Protein AF-A0A3P8FDY5-F1 (afdb_monomer)

Solvent-accessible surface area (backbone atoms only — not comparable to full-atom values): 5431 Å² total; per-residue (Å²): 128,62,59,84,73,69,36,83,85,48,84,51,70,81,70,50,77,32,58,66,68,57,38,56,52,52,50,51,51,63,76,68,42,94,50,74,88,74,60,84,60,91,88,55,54,62,37,28,54,42,44,49,56,55,46,52,56,69,67,40,98,59,47,89,71,36,77,91,47,42,64,59,54,52,52,59,71,68,55,78,78,78,79,89,122

InterPro domains:
  IPR000198 Rho GTPase-activating protein domain [PF00620] (3-83)
  IPR000198 Rho GTPase-activating protein domain [PS50238] (1-85)
  IPR008936 Rho GTPase activation protein [G3DSA:1.10.555.10] (1-84)
  IPR008936 Rho GTPase activation protein [SSF48350] (3-79)
  IPR046987 Unconventional class IX myosin [PTHR46184] (2-84)

Secondary structure (DSSP, 8-state):
--HHHHSTTSTTTTTSPPPHHHHHHHHHHHHH-SSSTT---TTS-HHHHHHHHHHHHHHSSS-SS-HHHHHHHHHHHH-------

Organism: Heligmosomoides polygyrus (NCBI:txid6339)

Structure (mmCIF, N/CA/C/O backbone):
data_AF-A0A3P8FDY5-F1
#
_entry.id   AF-A0A3P8FDY5-F1
#
loop_
_atom_site.group_PDB
_atom_site.id
_atom_site.type_symbol
_atom_site.label_atom_id
_atom_site.label_alt_id
_atom_site.label_comp_id
_atom_site.label_asym_id
_atom_site.label_entity_id
_atom_site.label_seq_id
_atom_site.pdbx_PDB_ins_code
_atom_site.Cartn_x
_atom_site.Cartn_y
_atom_site.Cartn_z
_atom_site.occupancy
_atom_site.B_iso_or_equiv
_atom_site.auth_seq_id
_atom_site.auth_comp_id
_atom_site.auth_asym_id
_atom_site.auth_atom_id
_atom_site.pdbx_PDB_model_num
ATOM 1 N N . MET A 1 1 ? -3.477 1.433 -14.473 1.00 62.78 1 MET A N 1
ATOM 2 C CA . MET A 1 1 ? -4.447 0.584 -13.740 1.00 62.78 1 MET A CA 1
ATOM 3 C C . MET A 1 1 ? -3.844 -0.819 -13.640 1.00 62.78 1 MET A C 1
ATOM 5 O O . MET A 1 1 ? -3.816 -1.507 -14.647 1.00 62.78 1 MET A O 1
ATOM 9 N N . ASN A 1 2 ? -3.229 -1.191 -12.505 1.00 86.81 2 ASN A N 1
ATOM 10 C CA . ASN A 1 2 ? -2.379 -2.396 -12.409 1.00 86.81 2 ASN A CA 1
ATOM 11 C C . ASN A 1 2 ? -3.066 -3.570 -11.698 1.00 86.81 2 ASN A C 1
ATOM 13 O O . ASN A 1 2 ? -3.302 -4.615 -12.293 1.00 86.81 2 ASN A O 1
ATOM 17 N N . VAL A 1 3 ? -3.400 -3.408 -10.415 1.00 90.81 3 VAL A N 1
ATOM 18 C CA . VAL A 1 3 ? -4.028 -4.489 -9.638 1.00 90.81 3 VAL A CA 1
ATOM 19 C C . VAL A 1 3 ? -5.437 -4.776 -10.164 1.00 90.81 3 VAL A C 1
ATOM 21 O O . VAL A 1 3 ? -5.771 -5.927 -10.407 1.00 90.81 3 VAL A O 1
ATOM 24 N N . GLU A 1 4 ? -6.237 -3.745 -10.421 1.00 91.06 4 GLU A N 1
ATOM 25 C CA . GLU A 1 4 ? -7.641 -3.883 -10.841 1.00 91.06 4 GLU A CA 1
ATOM 26 C C . GLU A 1 4 ? -7.820 -4.640 -12.168 1.00 91.06 4 GLU A C 1
ATOM 28 O O . GLU A 1 4 ? -8.822 -5.321 -12.352 1.00 91.06 4 GLU A O 1
ATOM 33 N N . THR A 1 5 ? -6.840 -4.577 -13.074 1.00 90.56 5 THR A N 1
ATOM 34 C CA . THR A 1 5 ? -6.895 -5.227 -14.395 1.00 90.56 5 THR A CA 1
ATOM 35 C C . THR A 1 5 ? -6.210 -6.593 -14.417 1.00 90.56 5 THR A C 1
ATOM 37 O O . THR A 1 5 ? -6.636 -7.478 -15.154 1.00 90.56 5 THR A O 1
ATOM 40 N N . ARG A 1 6 ? -5.158 -6.792 -13.610 1.00 92.62 6 ARG A N 1
ATOM 41 C CA . ARG A 1 6 ? -4.303 -7.996 -13.658 1.00 92.62 6 ARG A CA 1
ATOM 42 C C . ARG A 1 6 ? -4.583 -8.997 -12.537 1.00 92.62 6 ARG A C 1
ATOM 44 O O . ARG A 1 6 ? -4.158 -10.144 -12.633 1.00 92.62 6 ARG A O 1
ATOM 51 N N . ALA A 1 7 ? -5.257 -8.585 -11.461 1.00 90.88 7 ALA A N 1
ATOM 52 C CA . ALA A 1 7 ? -5.384 -9.394 -10.247 1.00 90.88 7 ALA A CA 1
ATOM 53 C C . ALA A 1 7 ? -6.684 -10.206 -10.143 1.00 90.88 7 ALA A C 1
ATOM 55 O O . ALA A 1 7 ? -6.752 -11.089 -9.296 1.00 90.88 7 ALA A O 1
ATOM 56 N N . LEU A 1 8 ? -7.696 -9.948 -10.980 1.00 88.81 8 LEU A N 1
ATOM 57 C CA . LEU A 1 8 ? -9.043 -10.538 -10.855 1.00 88.81 8 LEU A CA 1
ATOM 58 C C . LEU A 1 8 ? -9.058 -12.074 -10.731 1.00 88.81 8 LEU A C 1
ATOM 60 O O . LEU A 1 8 ? -9.874 -12.616 -9.992 1.00 88.81 8 LEU A O 1
ATOM 64 N N . PHE A 1 9 ? -8.137 -12.766 -11.409 1.00 90.94 9 PHE A N 1
ATOM 65 C CA . PHE A 1 9 ? -8.031 -14.233 -11.402 1.00 90.94 9 PHE A CA 1
ATOM 66 C C . PHE A 1 9 ? -6.798 -14.758 -10.653 1.00 90.94 9 PHE A C 1
ATOM 68 O O . PHE A 1 9 ? -6.499 -15.951 -10.698 1.00 90.94 9 PHE A O 1
ATOM 75 N N . VAL A 1 10 ? -6.057 -13.881 -9.974 1.00 95.00 10 VAL A N 1
ATOM 76 C CA . VAL A 1 10 ? -4.891 -14.277 -9.182 1.00 95.00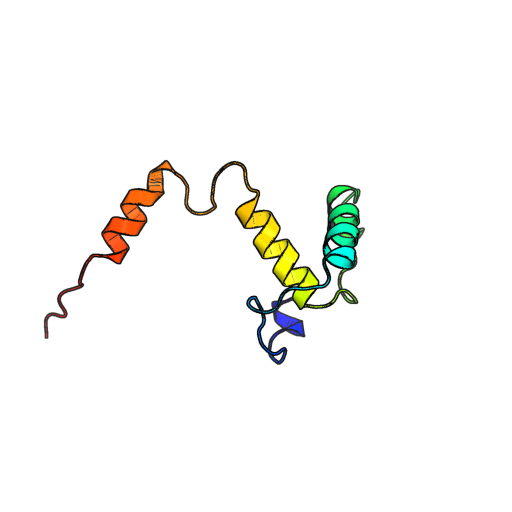 10 VAL A CA 1
ATOM 77 C C . VAL A 1 10 ? -5.373 -14.793 -7.827 1.00 95.00 10 VAL A C 1
ATOM 79 O O . VAL A 1 10 ? -6.154 -14.157 -7.124 1.00 95.00 10 VAL A O 1
ATOM 82 N N . GLU A 1 11 ? -4.905 -15.969 -7.427 1.00 96.25 11 GLU A N 1
ATOM 83 C CA . GLU A 1 11 ? -5.320 -16.575 -6.166 1.00 96.25 11 GLU A CA 1
ATOM 84 C C . GLU A 1 11 ? -4.707 -15.840 -4.962 1.00 96.25 11 GLU A C 1
ATOM 86 O O . GLU A 1 11 ? -3.493 -15.655 -4.867 1.00 96.25 11 GLU A O 1
ATOM 91 N N . GLY A 1 12 ? -5.534 -15.474 -3.981 1.00 96.25 12 GLY A N 1
ATOM 92 C CA . GLY A 1 12 ? -5.051 -14.898 -2.725 1.00 96.25 12 GLY A CA 1
ATOM 93 C C . GLY A 1 12 ? -4.477 -13.487 -2.869 1.00 96.25 12 GLY A C 1
ATOM 94 O O . GLY A 1 12 ? -3.539 -13.131 -2.154 1.00 96.25 12 GLY A O 1
ATOM 95 N N . VAL A 1 13 ? -5.017 -12.674 -3.777 1.00 96.19 13 VAL A N 1
ATOM 96 C CA . VAL A 1 13 ? -4.710 -11.236 -3.883 1.00 96.19 13 VAL A CA 1
ATOM 97 C C . VAL A 1 13 ? -4.924 -10.555 -2.530 1.00 96.19 13 VAL A C 1
ATOM 99 O O . VAL A 1 13 ? -5.835 -10.903 -1.785 1.00 96.19 13 VAL A O 1
ATOM 102 N N . TYR A 1 14 ? -4.015 -9.648 -2.165 1.00 96.38 14 TYR A N 1
ATOM 103 C CA . TYR A 1 14 ? -3.889 -9.038 -0.831 1.00 96.38 14 TYR A CA 1
ATOM 104 C C . TYR A 1 14 ? -3.610 -9.996 0.348 1.00 96.38 14 TYR A C 1
ATOM 106 O O . TYR A 1 14 ? -3.104 -9.525 1.370 1.00 96.38 14 TYR A O 1
ATOM 114 N N . ARG A 1 15 ? -3.802 -11.317 0.212 1.00 97.12 15 ARG A N 1
ATOM 115 C CA . ARG A 1 15 ? -3.481 -12.332 1.235 1.00 97.12 15 ARG A CA 1
ATOM 116 C C . ARG A 1 15 ? -2.060 -12.890 1.104 1.00 97.12 15 ARG A C 1
ATOM 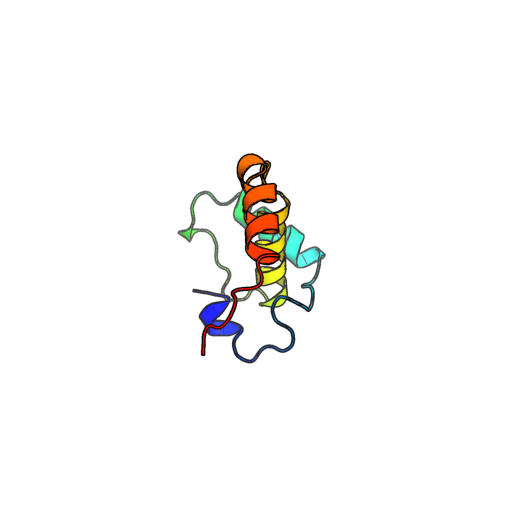118 O O . ARG A 1 15 ? -1.317 -12.872 2.081 1.00 97.12 15 ARG A O 1
ATOM 125 N N . LYS A 1 16 ? -1.675 -13.388 -0.075 1.00 97.25 16 LYS A N 1
ATOM 126 C CA . LYS A 1 16 ? -0.326 -13.913 -0.353 1.00 97.25 16 LYS A CA 1
ATOM 127 C C . LYS A 1 16 ? 0.664 -12.752 -0.498 1.00 97.25 16 LYS A C 1
ATOM 129 O O . LYS A 1 16 ? 0.347 -11.725 -1.102 1.00 97.25 16 LYS A O 1
ATOM 134 N N . SER A 1 17 ? 1.857 -12.918 0.067 1.00 95.31 17 SER A N 1
ATOM 135 C CA . SER A 1 17 ? 2.925 -11.913 0.026 1.00 95.31 17 SER A CA 1
ATOM 136 C C . SER A 1 17 ? 3.781 -12.057 -1.231 1.00 95.31 17 SER A C 1
ATOM 138 O O . SER A 1 17 ? 4.153 -13.167 -1.603 1.00 95.31 17 SER A O 1
ATOM 140 N N . GLY A 1 18 ? 4.134 -10.933 -1.859 1.00 95.06 18 GLY A N 1
ATOM 141 C CA . GLY A 1 18 ? 5.151 -10.897 -2.914 1.00 95.06 18 GLY A CA 1
ATOM 142 C C . GLY A 1 18 ? 6.579 -11.114 -2.398 1.00 95.06 18 GLY A C 1
ATOM 143 O O . GLY A 1 18 ? 6.850 -10.994 -1.202 1.00 95.06 18 GLY A O 1
ATOM 144 N N . SER A 1 19 ? 7.506 -11.391 -3.320 1.00 97.25 19 SER A N 1
ATOM 145 C CA . SER A 1 19 ? 8.937 -11.537 -3.021 1.00 97.25 19 SER A CA 1
ATOM 146 C C . SER A 1 19 ? 9.500 -10.289 -2.341 1.00 97.25 19 SER A C 1
ATOM 148 O O . SER A 1 19 ? 9.464 -9.195 -2.903 1.00 97.25 19 SER A O 1
ATOM 150 N N . LEU A 1 20 ? 10.083 -10.452 -1.150 1.00 96.81 20 LEU A N 1
ATOM 151 C CA . LEU A 1 20 ? 10.628 -9.339 -0.371 1.00 96.81 20 LEU A CA 1
ATOM 152 C C . LEU A 1 20 ? 11.758 -8.599 -1.109 1.00 96.81 20 LEU A C 1
ATOM 154 O O . LEU A 1 20 ? 11.868 -7.377 -1.013 1.00 96.81 20 LEU A O 1
ATOM 158 N N . ALA A 1 21 ? 12.587 -9.324 -1.867 1.00 98.00 21 ALA A N 1
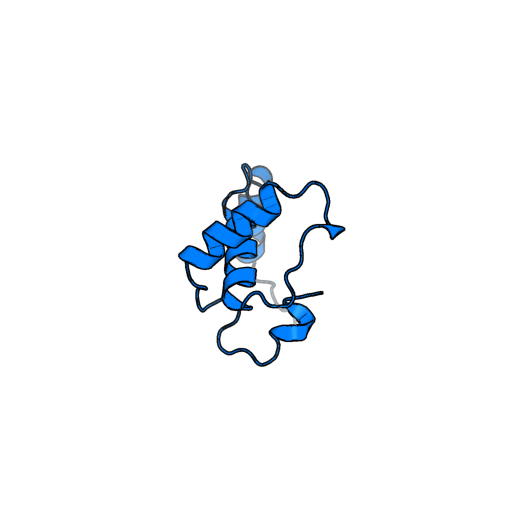ATOM 159 C CA . ALA A 1 21 ? 13.650 -8.721 -2.668 1.00 98.00 21 ALA A CA 1
ATOM 160 C C . ALA A 1 21 ? 13.075 -7.811 -3.764 1.00 98.00 21 ALA A C 1
ATOM 162 O O . ALA A 1 21 ? 13.520 -6.673 -3.909 1.00 98.00 21 ALA A O 1
ATOM 163 N N . GLN A 1 22 ? 12.040 -8.278 -4.472 1.00 97.62 22 GLN A N 1
ATOM 164 C CA . GLN A 1 22 ? 11.360 -7.476 -5.490 1.00 97.62 22 GLN A CA 1
ATOM 165 C C . GLN A 1 22 ? 10.610 -6.296 -4.869 1.00 97.62 22 GLN A C 1
ATOM 167 O O . GLN A 1 22 ? 10.714 -5.192 -5.386 1.00 97.62 22 GLN A O 1
ATOM 172 N N . VAL A 1 23 ? 9.931 -6.484 -3.732 1.00 98.12 23 VAL A N 1
ATOM 173 C CA . VAL A 1 23 ? 9.261 -5.392 -3.002 1.00 98.12 23 VAL A CA 1
ATOM 174 C C . VAL A 1 23 ? 10.241 -4.263 -2.684 1.00 98.12 23 VAL A C 1
ATOM 176 O O . VAL A 1 23 ? 9.952 -3.111 -2.991 1.00 98.12 23 VAL A O 1
ATOM 179 N N . ARG A 1 24 ? 11.425 -4.572 -2.137 1.00 97.81 24 ARG A N 1
ATOM 180 C CA . ARG A 1 24 ? 12.448 -3.550 -1.852 1.00 97.81 24 ARG A CA 1
ATOM 181 C C . ARG A 1 24 ? 12.965 -2.871 -3.119 1.00 97.81 24 ARG A C 1
ATOM 183 O O . ARG A 1 24 ? 13.137 -1.657 -3.127 1.00 97.81 24 ARG A O 1
ATOM 190 N N . SER A 1 25 ? 13.203 -3.646 -4.176 1.00 97.50 25 SER A N 1
ATOM 191 C CA . SER A 1 25 ? 13.688 -3.114 -5.451 1.00 97.50 25 SER A CA 1
ATOM 192 C C . SER A 1 25 ? 12.687 -2.144 -6.078 1.00 97.50 25 SER A C 1
ATOM 194 O O . SER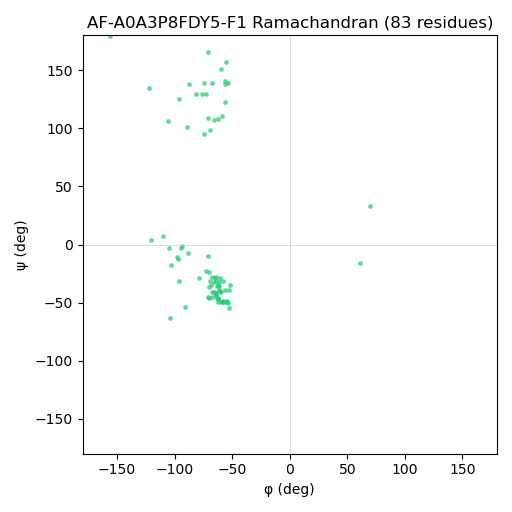 A 1 25 ? 13.057 -1.033 -6.441 1.00 97.50 25 SER A O 1
ATOM 196 N N . ILE A 1 26 ? 11.415 -2.540 -6.175 1.00 97.31 26 ILE A N 1
ATOM 197 C CA . ILE A 1 26 ? 10.363 -1.721 -6.789 1.00 97.31 26 ILE A CA 1
ATOM 198 C C . ILE A 1 26 ? 10.020 -0.512 -5.918 1.00 97.31 26 ILE A C 1
ATOM 200 O O . ILE A 1 26 ? 9.830 0.573 -6.455 1.00 97.31 26 ILE A O 1
ATOM 204 N N . ARG A 1 27 ? 10.026 -0.650 -4.584 1.00 97.19 27 ARG A N 1
ATOM 205 C CA . ARG A 1 27 ? 9.911 0.501 -3.678 1.00 97.19 27 ARG A CA 1
ATOM 206 C C . ARG A 1 27 ? 10.961 1.563 -3.998 1.00 97.19 27 ARG A C 1
ATOM 208 O O . ARG A 1 27 ? 10.605 2.717 -4.182 1.00 97.19 27 ARG A O 1
ATOM 215 N N . ARG A 1 28 ? 12.232 1.164 -4.116 1.00 96.75 28 ARG A N 1
ATOM 216 C CA . ARG A 1 28 ? 13.318 2.099 -4.430 1.00 96.75 28 ARG A CA 1
ATOM 217 C C . ARG A 1 28 ? 13.101 2.793 -5.772 1.00 96.75 28 ARG A C 1
ATOM 219 O O . ARG A 1 28 ? 13.352 3.987 -5.868 1.00 96.75 28 ARG A O 1
ATOM 226 N N . VAL A 1 29 ? 12.641 2.064 -6.791 1.00 95.94 29 VAL A N 1
ATOM 227 C CA . VAL A 1 29 ? 12.295 2.659 -8.094 1.00 95.94 29 VAL A CA 1
ATOM 228 C C . VAL A 1 29 ? 11.228 3.738 -7.920 1.00 95.94 29 VAL A C 1
ATOM 230 O O . VAL A 1 29 ? 11.430 4.847 -8.390 1.00 95.94 29 VAL A O 1
ATOM 233 N N . ILE A 1 30 ? 10.148 3.449 -7.190 1.00 95.62 30 ILE A N 1
ATOM 234 C CA . ILE A 1 30 ? 9.062 4.409 -6.940 1.00 95.62 30 ILE A CA 1
ATOM 235 C C . ILE A 1 30 ? 9.564 5.639 -6.166 1.00 95.62 30 ILE A C 1
ATOM 237 O O . ILE A 1 30 ? 9.275 6.762 -6.553 1.00 95.62 30 ILE A O 1
ATOM 241 N N . GLU A 1 31 ? 10.328 5.441 -5.090 1.00 95.25 31 GLU A N 1
ATOM 242 C CA . GLU A 1 31 ? 10.795 6.526 -4.209 1.00 95.25 31 GLU A CA 1
ATOM 243 C C . GLU A 1 31 ? 11.848 7.437 -4.855 1.00 95.25 31 GLU A C 1
ATOM 245 O O . GLU A 1 31 ? 12.030 8.570 -4.418 1.00 95.25 31 GLU A O 1
ATOM 250 N N . THR A 1 32 ? 12.569 6.941 -5.864 1.00 96.31 32 THR A N 1
ATOM 251 C CA . THR A 1 32 ? 13.635 7.690 -6.554 1.00 96.31 32 THR A CA 1
ATOM 252 C C . THR A 1 32 ? 13.228 8.200 -7.933 1.00 96.31 32 THR A C 1
ATOM 254 O O . THR A 1 32 ? 14.027 8.871 -8.588 1.00 96.31 32 THR A O 1
ATOM 257 N N . ALA A 1 33 ? 12.015 7.884 -8.390 1.00 95.69 33 ALA A N 1
ATOM 258 C CA . ALA A 1 33 ? 11.540 8.307 -9.695 1.00 95.69 33 ALA A CA 1
ATOM 259 C C . ALA A 1 33 ? 11.337 9.834 -9.747 1.00 95.69 33 ALA A C 1
ATOM 261 O O . ALA A 1 33 ? 10.832 10.416 -8.786 1.00 95.69 33 ALA A O 1
ATOM 262 N N . PRO A 1 34 ? 11.714 10.492 -10.860 1.00 93.88 34 PRO A N 1
ATOM 263 C CA . PRO A 1 34 ? 11.537 11.935 -11.022 1.00 93.88 34 PRO A CA 1
ATOM 264 C C . PRO A 1 34 ? 10.060 12.341 -11.149 1.00 93.88 34 PRO A C 1
ATOM 266 O O . PRO A 1 34 ? 9.686 13.428 -10.716 1.00 93.88 34 PRO A O 1
ATOM 269 N N . ASP A 1 35 ? 9.228 11.470 -11.720 1.00 94.06 35 ASP A N 1
ATOM 270 C CA . ASP A 1 35 ? 7.790 11.651 -11.894 1.00 94.06 35 ASP A CA 1
ATOM 271 C C . ASP A 1 35 ? 7.082 10.287 -12.014 1.00 94.06 35 ASP A C 1
ATOM 273 O O . ASP A 1 35 ? 7.703 9.224 -11.938 1.00 94.06 35 ASP A O 1
ATOM 277 N N . PHE A 1 36 ? 5.757 10.324 -12.163 1.00 87.31 36 PHE A N 1
ATOM 278 C CA . PHE A 1 36 ? 4.922 9.129 -12.273 1.00 87.31 36 PHE A CA 1
ATOM 279 C C . PHE A 1 36 ? 5.144 8.356 -13.582 1.00 87.31 36 PHE A C 1
ATOM 281 O O . PHE A 1 36 ? 5.105 7.125 -13.572 1.00 87.31 36 PHE A O 1
ATOM 288 N N . ASP A 1 37 ? 5.406 9.053 -14.689 1.00 90.00 37 ASP A N 1
ATOM 289 C CA . ASP A 1 37 ? 5.552 8.448 -16.017 1.00 90.00 37 ASP A CA 1
ATOM 290 C C . ASP A 1 37 ? 6.877 7.675 -16.147 1.00 90.00 37 ASP A C 1
ATOM 292 O O . ASP A 1 37 ? 6.985 6.731 -16.934 1.00 90.00 37 ASP A O 1
ATOM 296 N N . ALA A 1 38 ? 7.870 8.006 -15.317 1.00 90.38 38 ALA A N 1
ATOM 297 C CA . ALA A 1 38 ? 9.129 7.277 -15.203 1.00 90.38 38 ALA A CA 1
ATOM 298 C C . ALA A 1 38 ? 9.000 5.888 -14.534 1.00 90.38 38 ALA A C 1
ATOM 300 O O . ALA A 1 38 ? 9.962 5.111 -14.541 1.00 90.38 38 ALA A O 1
ATOM 301 N N . VAL A 1 39 ? 7.843 5.547 -13.953 1.00 92.75 39 VAL A N 1
ATOM 302 C CA . VAL A 1 39 ? 7.624 4.284 -13.232 1.00 92.75 39 VAL A CA 1
ATOM 303 C C . VAL A 1 39 ? 6.773 3.318 -14.061 1.00 92.75 39 VAL A C 1
ATOM 305 O O . VAL A 1 39 ? 5.552 3.430 -14.128 1.00 92.75 39 VAL A O 1
ATOM 308 N N . CYS A 1 40 ? 7.406 2.280 -14.616 1.00 90.75 40 CYS A N 1
ATOM 309 C CA . CYS A 1 40 ? 6.704 1.175 -15.277 1.00 90.75 40 CYS A CA 1
ATOM 310 C C . CYS A 1 40 ? 6.498 -0.014 -14.321 1.00 90.75 40 CYS A C 1
ATOM 312 O O . CYS A 1 40 ? 7.456 -0.538 -13.747 1.00 90.75 40 CYS A O 1
ATOM 314 N N . LEU A 1 41 ? 5.245 -0.459 -14.158 1.00 93.06 41 LEU A N 1
ATOM 315 C CA . LEU A 1 41 ? 4.859 -1.554 -13.247 1.00 93.06 41 LEU A CA 1
ATOM 316 C C . LEU A 1 41 ? 4.185 -2.743 -13.953 1.00 93.06 41 LEU A C 1
ATOM 318 O O . LEU A 1 41 ? 3.767 -3.699 -13.287 1.00 93.06 41 LEU A O 1
ATOM 322 N N . ASP A 1 42 ? 4.087 -2.708 -15.281 1.00 90.81 42 ASP A N 1
ATOM 323 C CA . ASP A 1 42 ? 3.297 -3.663 -16.070 1.00 90.81 42 ASP A CA 1
ATOM 324 C C . ASP A 1 42 ? 3.823 -5.102 -15.957 1.00 90.81 42 ASP A C 1
ATOM 326 O O . ASP A 1 42 ? 3.037 -6.048 -15.893 1.00 90.81 42 ASP A O 1
ATOM 330 N N . ASP A 1 43 ? 5.134 -5.270 -15.772 1.00 91.00 43 ASP A N 1
ATOM 331 C CA . ASP A 1 43 ? 5.776 -6.580 -15.579 1.00 91.00 43 ASP A CA 1
ATOM 332 C C . ASP A 1 43 ? 5.962 -6.963 -14.101 1.00 91.00 43 ASP A C 1
ATOM 334 O O . ASP A 1 43 ? 6.403 -8.067 -13.766 1.00 91.00 43 ASP A O 1
ATOM 338 N N . VAL A 1 44 ? 5.601 -6.078 -13.168 1.00 95.31 44 VAL A N 1
ATOM 339 C CA . VAL A 1 44 ? 5.756 -6.345 -11.734 1.00 95.31 44 VAL A CA 1
ATOM 340 C C . VAL A 1 44 ? 4.669 -7.303 -11.267 1.00 95.31 44 VAL A C 1
ATOM 342 O O . VAL A 1 44 ? 3.485 -7.066 -11.490 1.00 95.31 44 VAL A O 1
ATOM 345 N N . GLN A 1 45 ? 5.048 -8.375 -10.571 1.00 95.56 45 GLN A N 1
ATOM 346 C CA . GLN A 1 45 ? 4.096 -9.363 -10.060 1.00 95.56 45 GLN A CA 1
ATOM 347 C C . GLN A 1 45 ? 3.022 -8.730 -9.158 1.00 95.56 45 GLN A C 1
ATOM 349 O O . GLN A 1 45 ? 3.319 -7.943 -8.258 1.00 95.56 45 GLN A O 1
ATOM 354 N N . VAL A 1 46 ? 1.767 -9.156 -9.321 1.00 96.38 46 VAL A N 1
ATOM 355 C CA . VAL A 1 46 ? 0.610 -8.620 -8.577 1.00 96.38 46 VAL A CA 1
ATOM 356 C C . VAL A 1 46 ? 0.780 -8.722 -7.055 1.00 96.38 46 VAL A C 1
ATOM 358 O O . VAL A 1 46 ? 0.432 -7.795 -6.321 1.00 96.38 46 VAL A O 1
ATOM 361 N N . HIS A 1 47 ? 1.357 -9.814 -6.546 1.00 97.94 47 HIS A N 1
ATOM 362 C CA . HIS A 1 47 ? 1.612 -9.953 -5.109 1.00 97.94 47 HIS A CA 1
ATOM 363 C C . HIS A 1 47 ? 2.675 -8.972 -4.592 1.00 97.94 47 HIS A C 1
ATOM 365 O O . HIS A 1 47 ? 2.616 -8.567 -3.435 1.00 97.94 47 HIS A O 1
ATOM 371 N N . VAL A 1 48 ? 3.619 -8.537 -5.433 1.00 97.94 48 VAL A N 1
ATOM 372 C CA . VAL A 1 48 ? 4.581 -7.477 -5.082 1.00 97.94 48 VAL A CA 1
ATOM 373 C C . VAL A 1 48 ? 3.863 -6.131 -5.002 1.00 97.94 48 VAL A C 1
ATOM 375 O O . VAL A 1 48 ? 4.011 -5.429 -4.002 1.00 97.94 48 VAL A O 1
ATOM 378 N N . LEU A 1 49 ? 3.019 -5.813 -5.989 1.00 96.94 49 LEU A N 1
ATOM 379 C CA . LEU A 1 49 ? 2.229 -4.576 -6.009 1.00 96.94 49 LEU A CA 1
ATOM 380 C C . LEU A 1 49 ? 1.289 -4.470 -4.804 1.00 96.94 49 LEU A C 1
ATOM 382 O O . LEU A 1 49 ? 1.294 -3.470 -4.092 1.00 96.94 49 LEU A O 1
ATOM 386 N N . THR A 1 50 ? 0.525 -5.523 -4.516 1.00 97.38 50 THR A N 1
ATOM 387 C CA . THR A 1 50 ? -0.383 -5.535 -3.357 1.00 97.38 50 THR A CA 1
ATOM 388 C C . THR A 1 50 ? 0.364 -5.495 -2.024 1.00 97.38 50 THR A C 1
ATOM 390 O O . THR A 1 50 ? -0.123 -4.881 -1.074 1.00 97.38 50 THR A O 1
ATOM 393 N N . THR A 1 51 ? 1.561 -6.086 -1.925 1.00 98.12 51 THR A N 1
ATOM 394 C CA . THR A 1 51 ? 2.426 -5.902 -0.749 1.00 98.12 51 THR A CA 1
ATOM 395 C C . THR A 1 51 ? 2.872 -4.448 -0.599 1.00 98.12 51 THR A C 1
ATOM 397 O O . THR A 1 51 ? 2.825 -3.938 0.519 1.00 98.12 51 THR A O 1
ATOM 400 N N . LEU A 1 52 ? 3.260 -3.770 -1.685 1.00 97.56 52 LEU A N 1
ATOM 401 C CA . LEU A 1 52 ? 3.659 -2.358 -1.651 1.00 97.56 52 LEU A CA 1
ATOM 402 C C . LEU A 1 52 ? 2.515 -1.447 -1.202 1.00 97.56 52 LEU A C 1
ATOM 404 O O . LEU A 1 52 ? 2.725 -0.641 -0.301 1.00 97.56 52 LEU A O 1
ATOM 408 N N . VAL A 1 53 ? 1.304 -1.635 -1.738 1.00 96.75 53 VAL A N 1
ATOM 409 C CA . VAL A 1 53 ? 0.108 -0.872 -1.326 1.00 96.75 53 VAL A CA 1
ATOM 410 C C . VAL A 1 53 ? -0.156 -1.038 0.172 1.00 96.75 53 VAL A C 1
ATOM 412 O O . VAL A 1 53 ? -0.294 -0.056 0.899 1.00 96.75 53 VAL A O 1
ATOM 415 N N . LYS A 1 54 ? -0.156 -2.282 0.670 1.00 97.50 54 LYS A N 1
ATOM 416 C CA . LYS A 1 54 ? -0.334 -2.556 2.105 1.00 97.50 54 LYS A CA 1
ATOM 417 C C . LYS A 1 54 ? 0.784 -1.962 2.960 1.00 97.50 54 LYS A C 1
ATOM 419 O O . LYS A 1 54 ? 0.552 -1.623 4.115 1.00 97.50 54 LYS A O 1
ATOM 424 N N . ALA A 1 55 ? 2.012 -1.941 2.448 1.00 97.25 55 ALA A N 1
ATOM 425 C CA . ALA A 1 55 ? 3.153 -1.398 3.168 1.00 97.25 55 ALA A CA 1
ATOM 426 C C . ALA A 1 55 ? 3.068 0.124 3.274 1.00 97.25 55 ALA A C 1
ATOM 428 O O . ALA A 1 55 ? 3.198 0.633 4.377 1.00 97.25 55 ALA A O 1
ATOM 429 N N . PHE A 1 56 ? 2.734 0.809 2.177 1.00 97.00 56 PHE A N 1
ATOM 430 C CA . PHE A 1 56 ? 2.496 2.250 2.162 1.00 97.00 56 PHE A CA 1
ATOM 431 C C . PHE A 1 56 ? 1.472 2.661 3.226 1.00 97.00 56 PHE A C 1
ATOM 433 O O . PHE A 1 56 ? 1.804 3.442 4.106 1.00 97.00 56 PHE A O 1
ATOM 440 N N . LEU A 1 57 ? 0.279 2.052 3.221 1.00 98.00 57 LEU A N 1
ATOM 441 C CA . LEU A 1 57 ? -0.784 2.385 4.182 1.00 98.00 57 LEU A CA 1
ATOM 442 C C . LEU A 1 57 ? -0.394 2.130 5.646 1.00 98.00 57 LEU A C 1
ATOM 444 O O . LEU A 1 57 ? -0.857 2.831 6.538 1.00 98.00 57 LEU A O 1
ATOM 448 N N . ARG A 1 58 ? 0.439 1.114 5.906 1.00 97.25 58 ARG A N 1
ATOM 449 C CA . ARG A 1 58 ? 0.901 0.773 7.261 1.00 97.25 58 ARG A CA 1
ATOM 450 C C . ARG A 1 58 ? 2.025 1.687 7.748 1.00 97.25 58 ARG A C 1
ATOM 452 O O . ARG A 1 58 ? 2.197 1.835 8.950 1.00 97.25 58 ARG A O 1
ATOM 459 N N . GLU A 1 59 ? 2.820 2.219 6.829 1.00 96.88 59 GLU A N 1
ATOM 460 C CA . GLU A 1 59 ? 4.003 3.033 7.127 1.00 96.88 59 GLU A CA 1
ATOM 461 C C . GLU A 1 59 ? 3.703 4.535 7.148 1.00 96.88 59 GLU A C 1
ATOM 463 O O . GLU A 1 59 ? 4.598 5.329 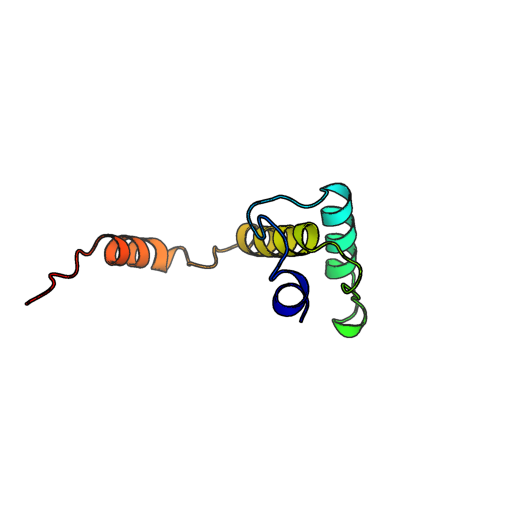7.430 1.00 96.88 59 GLU A O 1
ATOM 468 N N . MET A 1 60 ? 2.458 4.935 6.873 1.00 97.56 60 MET A N 1
ATOM 469 C CA . MET A 1 60 ? 2.027 6.317 7.048 1.00 97.56 60 MET A CA 1
ATOM 470 C C . MET A 1 60 ? 2.273 6.779 8.500 1.00 97.56 60 MET A C 1
ATOM 472 O O . MET A 1 60 ? 2.023 6.006 9.427 1.00 97.56 60 MET A O 1
ATOM 476 N N . PRO A 1 61 ? 2.726 8.032 8.722 1.00 97.38 61 PRO A N 1
ATOM 477 C CA . PRO A 1 61 ? 2.923 8.577 10.071 1.00 97.38 61 PRO A CA 1
ATOM 478 C C . PRO A 1 61 ? 1.643 8.570 10.914 1.00 97.38 61 PRO A C 1
ATOM 480 O O . PRO A 1 61 ? 1.691 8.422 12.132 1.00 97.38 61 PRO A O 1
ATOM 483 N N . GLU A 1 62 ? 0.506 8.716 10.238 1.00 96.69 62 GLU A N 1
ATOM 484 C CA . GLU A 1 62 ? -0.832 8.588 10.790 1.00 96.69 62 GLU A CA 1
ATOM 485 C C . GLU A 1 62 ? -1.589 7.497 10.013 1.00 96.69 62 GLU A C 1
ATOM 487 O O . GLU A 1 62 ? -1.516 7.477 8.780 1.00 96.69 62 GLU A O 1
ATOM 492 N N . PRO A 1 63 ? -2.296 6.573 10.685 1.00 97.06 63 PRO A N 1
ATOM 493 C CA . PRO A 1 63 ? -3.086 5.551 10.013 1.00 97.06 63 PRO A CA 1
ATOM 494 C C . PRO A 1 63 ? -4.171 6.165 9.123 1.00 97.06 63 PRO A C 1
ATOM 496 O O . PRO A 1 63 ? -4.721 7.221 9.418 1.00 97.06 63 PRO A O 1
ATOM 499 N N . LEU A 1 64 ? -4.535 5.447 8.054 1.00 96.38 64 LEU A N 1
ATOM 500 C CA . LEU A 1 64 ? -5.604 5.864 7.137 1.00 96.38 64 LEU A CA 1
ATOM 501 C C . LEU A 1 64 ? -6.922 6.176 7.870 1.00 96.38 64 LEU A C 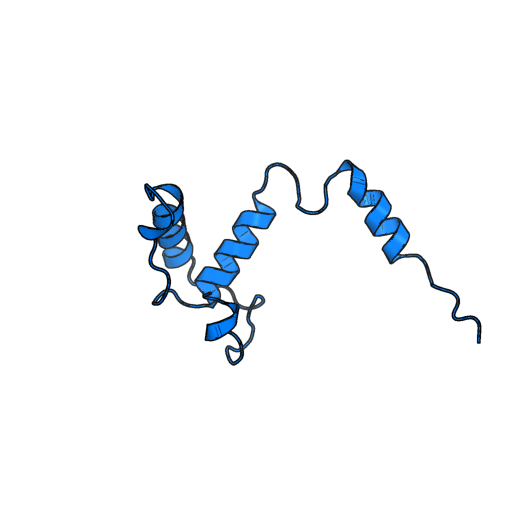1
ATOM 503 O O . LEU A 1 64 ? -7.622 7.121 7.517 1.00 96.38 64 LEU A O 1
ATOM 507 N N . ILE A 1 65 ? -7.251 5.371 8.884 1.00 95.75 65 ILE A N 1
ATOM 508 C CA . ILE A 1 65 ? -8.253 5.724 9.891 1.00 95.75 65 ILE A CA 1
ATOM 509 C C . ILE A 1 65 ? -7.495 6.457 10.990 1.00 95.75 65 ILE A C 1
ATOM 511 O O . ILE A 1 65 ? -6.808 5.808 11.775 1.00 95.75 65 ILE A O 1
ATOM 515 N N . THR A 1 66 ? -7.595 7.784 10.992 1.00 96.44 66 THR A N 1
ATOM 516 C CA . THR A 1 66 ? -6.836 8.677 11.875 1.00 96.44 66 THR A CA 1
ATOM 517 C C . THR A 1 66 ? -7.019 8.338 13.350 1.00 96.44 66 THR A C 1
ATOM 519 O O . THR A 1 66 ? -8.031 7.754 13.754 1.00 96.44 66 THR A O 1
ATOM 522 N N . PHE A 1 67 ? -6.055 8.740 14.181 1.00 96.25 67 PHE A N 1
ATOM 523 C CA . PHE A 1 67 ? -6.116 8.469 15.621 1.00 96.25 67 PHE A CA 1
ATOM 524 C C . PHE A 1 67 ? -7.350 9.106 16.272 1.00 96.25 67 PHE A C 1
ATOM 526 O O . PHE A 1 67 ? -8.029 8.454 17.062 1.00 96.25 67 PHE A O 1
ATOM 533 N N . ASP A 1 68 ? -7.692 10.330 15.863 1.00 97.19 68 ASP A N 1
ATOM 534 C CA . ASP A 1 68 ? -8.844 11.076 16.383 1.00 97.19 68 ASP A CA 1
ATOM 535 C C . ASP A 1 68 ? -10.190 10.402 16.075 1.00 97.19 68 ASP A C 1
ATOM 537 O O . ASP A 1 68 ? -11.163 10.567 16.812 1.00 97.19 68 ASP A O 1
ATOM 541 N N . LEU A 1 69 ? -10.267 9.642 14.977 1.00 96.25 69 LEU A N 1
ATOM 542 C CA . LEU A 1 69 ? -11.497 8.978 14.545 1.00 96.25 69 LEU A CA 1
ATOM 543 C C . LEU A 1 69 ? -11.571 7.509 14.959 1.00 96.25 69 LEU A C 1
ATOM 545 O O . LEU A 1 69 ? -12.639 6.909 14.836 1.00 96.25 69 LEU A O 1
ATOM 549 N N . TYR A 1 70 ? -10.480 6.923 15.449 1.00 94.56 70 TYR A N 1
ATOM 550 C CA . TYR A 1 70 ? -10.391 5.486 15.695 1.00 94.56 70 TYR A CA 1
ATOM 551 C C . TYR A 1 70 ? -11.504 4.968 16.622 1.00 94.56 70 TYR A C 1
ATOM 553 O O . TYR A 1 70 ? -12.233 4.041 16.259 1.00 94.56 70 TYR A O 1
ATOM 561 N N . GLU A 1 71 ? -11.719 5.631 17.762 1.00 94.69 71 GLU A N 1
ATOM 562 C CA . GLU A 1 71 ? -12.786 5.275 18.709 1.00 94.69 71 GLU A CA 1
ATOM 563 C C . GLU A 1 71 ? -14.184 5.442 18.103 1.00 94.69 71 GLU A C 1
ATOM 565 O O . GLU A 1 71 ? -15.077 4.629 18.344 1.00 94.69 71 GLU A O 1
ATOM 570 N N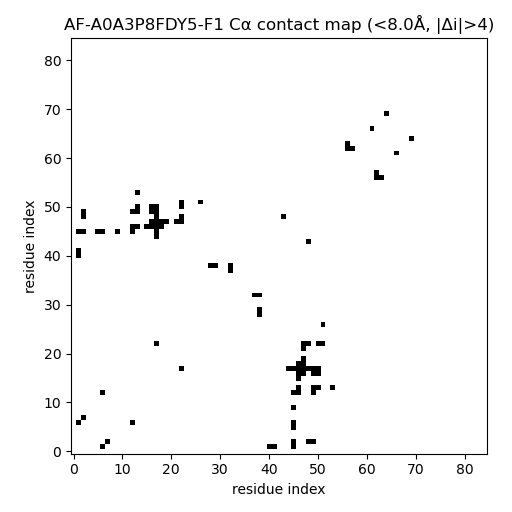 . ASN A 1 72 ? -14.383 6.451 17.252 1.00 95.31 72 ASN A N 1
ATOM 571 C CA . ASN A 1 72 ? -15.659 6.648 16.564 1.00 95.31 72 ASN A CA 1
ATOM 572 C C . ASN A 1 72 ? -15.962 5.471 15.627 1.00 95.31 72 ASN A C 1
ATOM 574 O O . ASN A 1 72 ? -17.085 4.965 15.620 1.00 95.31 72 ASN A O 1
ATOM 578 N N . PHE A 1 73 ? -14.962 4.992 14.879 1.00 94.38 73 PHE A N 1
ATOM 579 C CA . PHE A 1 73 ? -15.115 3.825 14.008 1.00 94.38 73 PHE A CA 1
ATOM 580 C C . PHE A 1 73 ? -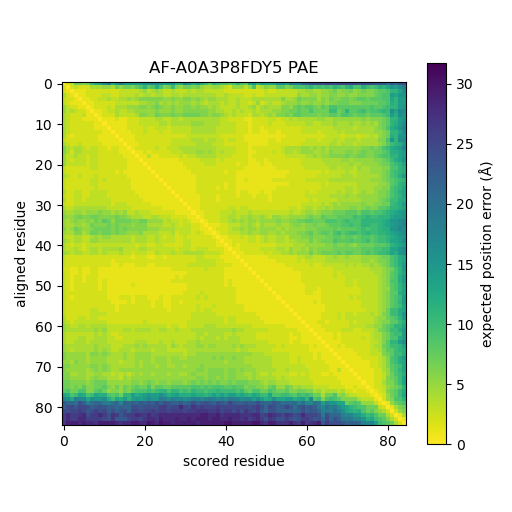15.378 2.535 14.798 1.00 94.38 73 PHE A C 1
ATOM 582 O O . PHE A 1 73 ? -16.242 1.752 14.394 1.00 94.38 73 PHE A O 1
ATOM 589 N N . LEU A 1 74 ? -14.702 2.322 15.934 1.00 92.81 74 LEU A N 1
ATOM 590 C CA . LEU A 1 74 ? -14.964 1.166 16.800 1.00 92.81 74 LEU A CA 1
ATOM 591 C C . LEU A 1 74 ? -16.386 1.190 17.361 1.00 92.81 74 LEU A C 1
ATOM 593 O O . LEU A 1 74 ? -17.098 0.187 17.258 1.00 92.81 74 LEU A O 1
ATOM 597 N N . ASN A 1 75 ? -16.824 2.339 17.876 1.00 93.50 75 ASN A N 1
ATOM 598 C CA . ASN A 1 75 ? -18.166 2.507 18.422 1.00 93.50 75 ASN A CA 1
ATOM 599 C C . ASN A 1 75 ? -19.234 2.186 17.376 1.00 93.50 75 ASN A C 1
ATOM 601 O O . ASN A 1 75 ? -20.106 1.362 17.641 1.00 93.50 75 ASN A O 1
ATOM 605 N N . VAL A 1 76 ? -19.127 2.749 16.166 1.00 93.44 76 VAL A N 1
ATOM 606 C CA . VAL A 1 76 ? -20.068 2.464 15.069 1.00 93.44 76 VAL A CA 1
ATOM 607 C C . VAL A 1 76 ? -20.049 0.983 14.680 1.00 93.44 76 VAL A C 1
ATOM 609 O O . VAL A 1 76 ? -21.109 0.406 14.451 1.00 93.44 76 VAL A O 1
ATOM 612 N N . SER A 1 77 ? -18.879 0.336 14.654 1.00 88.88 77 SER A N 1
ATOM 613 C CA . SER A 1 77 ? -18.777 -1.091 14.312 1.00 88.88 77 SER A CA 1
ATOM 614 C C . SER A 1 77 ? -19.474 -2.020 15.318 1.00 88.88 77 SER A C 1
ATOM 616 O O . SER A 1 77 ? -19.943 -3.093 14.939 1.00 88.88 77 SER A O 1
ATOM 618 N N . GLY A 1 78 ? -19.563 -1.604 16.587 1.00 84.12 78 GLY A N 1
ATOM 619 C CA . GLY A 1 78 ? -20.229 -2.344 17.660 1.00 84.12 78 GLY A CA 1
ATOM 620 C C . GLY A 1 78 ? -21.721 -2.035 17.801 1.00 84.12 78 GLY A C 1
ATOM 621 O O . GLY A 1 78 ? -22.413 -2.696 18.578 1.00 84.12 78 GLY A O 1
ATOM 622 N N . MET A 1 79 ? -22.244 -1.045 17.070 1.00 84.06 79 MET A N 1
ATOM 623 C CA . MET A 1 79 ? -23.668 -0.730 17.100 1.00 84.06 79 MET A CA 1
ATOM 624 C C . MET A 1 79 ? -24.455 -1.835 16.391 1.00 84.06 79 MET A C 1
ATOM 626 O O . MET A 1 79 ? -24.457 -1.944 15.166 1.00 84.06 79 MET A O 1
ATOM 630 N N . HIS A 1 80 ? -25.189 -2.638 17.161 1.00 73.44 80 HIS A N 1
ATOM 631 C CA . HIS A 1 80 ? -26.252 -3.461 16.599 1.00 73.44 80 HIS A CA 1
ATOM 632 C C . HIS A 1 80 ? -27.352 -2.541 16.068 1.00 73.44 80 HIS A C 1
ATOM 634 O O . HIS A 1 80 ? -28.111 -1.952 16.840 1.00 73.44 80 HIS A O 1
ATOM 640 N N . VAL A 1 81 ? -27.453 -2.427 14.744 1.00 71.12 81 VAL A N 1
ATOM 641 C CA . VAL A 1 81 ? -28.635 -1.848 14.106 1.00 71.12 81 VAL A CA 1
ATOM 642 C C . VAL A 1 81 ? -29.805 -2.756 14.471 1.00 71.12 81 VAL A C 1
ATOM 644 O O . VAL A 1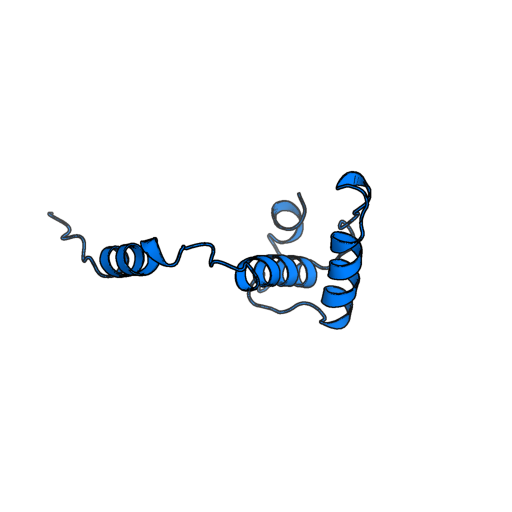 81 ? -29.873 -3.896 14.012 1.00 71.12 81 VAL A O 1
ATOM 647 N N . LYS A 1 82 ? -30.705 -2.288 15.342 1.00 61.28 82 LYS A N 1
ATOM 648 C CA . LYS A 1 82 ? -31.987 -2.964 15.544 1.00 61.28 82 LYS A CA 1
ATOM 649 C C . LYS A 1 82 ? -32.682 -2.978 14.187 1.00 61.28 82 LYS A C 1
ATOM 651 O O . LYS A 1 82 ? -33.050 -1.921 13.684 1.00 61.28 82 LYS A O 1
ATOM 656 N N . SER A 1 83 ? -32.812 -4.154 13.576 1.00 62.03 83 SER A N 1
ATOM 657 C CA . SER A 1 83 ? -33.710 -4.311 12.440 1.00 62.03 83 SER A CA 1
ATOM 658 C C . SER A 1 83 ? -35.125 -4.194 12.992 1.00 62.03 83 SER A C 1
ATOM 660 O O . SER A 1 83 ? -35.637 -5.133 13.600 1.00 62.03 83 SER A O 1
ATOM 662 N N . GLU A 1 84 ? -35.723 -3.018 12.860 1.00 56.12 84 GLU A N 1
ATOM 663 C CA . GLU A 1 84 ? -37.155 -2.859 13.063 1.00 56.12 84 GLU A CA 1
ATOM 664 C C . GLU A 1 84 ? -37.862 -3.457 11.841 1.00 56.12 84 GLU A C 1
ATOM 666 O O . GLU A 1 84 ? -37.979 -2.817 10.797 1.00 56.12 84 GLU A O 1
ATOM 671 N N . PHE A 1 85 ? -38.261 -4.722 11.976 1.00 50.06 85 PHE A N 1
ATOM 672 C CA . PHE A 1 85 ? -39.336 -5.357 11.219 1.00 50.06 85 PHE A CA 1
ATOM 673 C C . PHE A 1 85 ? -40.278 -6.035 12.209 1.00 50.06 85 PHE A C 1
ATOM 675 O O . PHE A 1 85 ? -39.762 -6.699 13.139 1.00 50.06 85 PHE A O 1
#

Foldseek 3Di:
DACVVPVPPPPQQLHDADDPVLLVVLVVQVVPPPDDVSRDCNPPDRNSVSNNVVVVQVPPPAHPCGPVCPVVVVVVVPDDPPPPD

Radius of gyration: 17.73 Å; Cα contacts (8 Å, |Δi|>4): 51; chains: 1; bounding box: 53×28×35 Å

Sequence (85 aa):
MNVETRALFVEGVYRKSGSLAQVRSIRRVIETAPDFDAVCLDDVQVHVLTTLVKAFLREMPEPLITFDLYENFLNVSGMHVKSEF

pLDDT: mean 92.09, std 9.67, range [50.06, 98.12]

Nearest PDB structures (foldseek):
  3byi-assembly1_A  TM=8.953E-01  e=1.192E-03  Homo sapiens
  6gvc-assembly3_T  TM=8.526E-01  e=1.046E-03  Mus musculus
  6gvc-assembly1_R  TM=8.526E-01  e=1.358E-03  Mus musculus
  2osa-assembly1_A  TM=8.608E-01  e=3.608E-03  Homo sapiens
  5jd0-assembly2_B  TM=8.094E-01  e=5.945E-02  Homo sapiens

Mean predicted aligned error: 5.31 Å